Protein AF-A0A1T4QEB0-F1 (afdb_monomer)

Nearest PDB structures (foldseek):
  8fkz-assembly1_LD  TM=2.762E-01  e=9.012E+00  Homo sapiens

Mean predicted aligned error: 9.77 Å

Organism: NCBI:txid1365950

Solvent-accessible surface area (backbone atoms only — not comparable to full-atom values): 6553 Å² total; per-residue (Å²): 104,62,69,59,29,48,75,68,42,97,66,86,54,94,82,61,63,58,88,70,36,87,57,98,52,52,76,85,83,85,76,81,77,57,86,96,54,65,48,68,61,50,51,55,50,50,53,54,53,50,38,55,51,27,49,76,71,75,58,51,50,70,66,48,47,48,56,50,49,52,68,72,53,48,100,79,58,64,75,67,64,56,61,74,70,58,84,80,81,71,77,75,68,95,79,73,80,79,134

Sequence (99 aa):
MFDSARSEAAVDTDLIPYWIYEGSVRVERRVPMLPFSREVTRLAWLKRSLTVYRLAFGQPRQDDLLDYLQTLAGEGMDPSLLGDLQIRLEPGLPGGSEP

pLDDT: mean 77.09, std 10.57, range [41.16, 91.19]

Radius of gyration: 17.65 Å; Cα contacts (8 Å, |Δi|>4): 47; chains: 1; bounding box: 33×38×54 Å

Secondary structure (DSSP, 8-state):
-HHHHHHHSSS--TTS-TTS--SSS---------TT-SHHHHHHHHHHHHHHHHHHTT---HHHHHHHHHHHHGGGS-HHHHHHT----SPPPTT----

Structure (mmCIF, N/CA/C/O backbone):
data_AF-A0A1T4QEB0-F1
#
_entry.id   AF-A0A1T4QEB0-F1
#
loop_
_atom_site.group_PDB
_atom_site.id
_atom_site.type_symbol
_atom_site.label_atom_id
_atom_site.label_alt_id
_atom_site.label_comp_id
_atom_site.label_asym_id
_atom_site.label_entity_i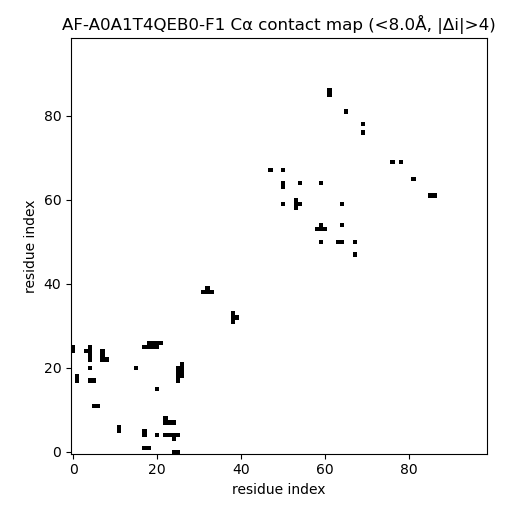d
_atom_site.label_seq_id
_atom_site.pdbx_PDB_ins_code
_atom_site.Cartn_x
_atom_site.Cartn_y
_atom_site.Cartn_z
_atom_site.occupancy
_atom_site.B_iso_or_equiv
_atom_site.auth_seq_id
_atom_site.auth_comp_id
_atom_site.auth_asym_id
_atom_site.auth_atom_id
_atom_site.pdbx_PDB_model_num
ATOM 1 N N . MET A 1 1 ? 9.429 -20.165 -3.601 1.00 79.69 1 MET A N 1
ATOM 2 C CA . MET A 1 1 ? 8.458 -19.048 -3.663 1.00 79.69 1 MET A CA 1
ATOM 3 C C . MET A 1 1 ? 8.925 -17.989 -4.647 1.00 79.69 1 MET A C 1
ATOM 5 O O . MET A 1 1 ? 8.272 -17.845 -5.664 1.00 79.69 1 MET A O 1
ATOM 9 N N . PHE A 1 2 ? 10.037 -17.288 -4.391 1.00 82.25 2 PHE A N 1
ATOM 10 C CA . PHE A 1 2 ? 10.542 -16.259 -5.314 1.00 82.25 2 PHE A CA 1
ATOM 11 C C . PHE A 1 2 ? 10.969 -16.831 -6.670 1.00 82.25 2 PHE A C 1
ATOM 13 O O . PHE A 1 2 ? 10.611 -16.257 -7.688 1.00 82.25 2 PHE A O 1
ATOM 20 N N . ASP A 1 3 ? 11.602 -18.008 -6.695 1.00 85.88 3 ASP A N 1
ATOM 21 C CA . ASP A 1 3 ? 11.937 -18.691 -7.957 1.00 85.88 3 ASP A CA 1
ATOM 22 C C . ASP A 1 3 ? 10.687 -19.072 -8.762 1.00 85.88 3 ASP A C 1
ATOM 24 O O . ASP A 1 3 ? 10.668 -18.958 -9.982 1.00 85.88 3 ASP A O 1
ATOM 28 N N . SER A 1 4 ? 9.611 -19.464 -8.071 1.00 85.06 4 SER A N 1
ATOM 29 C CA . SER A 1 4 ? 8.319 -19.777 -8.693 1.00 85.06 4 SER A CA 1
ATOM 30 C C . SER A 1 4 ? 7.637 -18.518 -9.245 1.00 85.06 4 SER A C 1
ATOM 32 O O . SER A 1 4 ? 7.084 -18.545 -10.337 1.00 85.06 4 SER A O 1
ATOM 34 N N . ALA A 1 5 ? 7.715 -17.395 -8.522 1.00 84.88 5 ALA A N 1
ATOM 35 C CA . ALA A 1 5 ? 7.226 -16.103 -9.003 1.00 84.88 5 ALA A CA 1
ATOM 36 C C . ALA A 1 5 ? 8.016 -15.615 -10.229 1.00 84.88 5 ALA A C 1
ATOM 38 O O . ALA A 1 5 ? 7.418 -15.130 -11.184 1.00 84.88 5 ALA A O 1
ATOM 39 N N . ARG A 1 6 ? 9.340 -15.805 -10.227 1.00 83.88 6 ARG A N 1
ATOM 40 C CA . ARG A 1 6 ? 10.222 -15.506 -11.359 1.00 83.88 6 ARG A CA 1
ATOM 41 C C . ARG A 1 6 ? 9.880 -16.340 -12.593 1.00 83.88 6 ARG A C 1
ATOM 43 O O . ARG A 1 6 ? 9.775 -15.778 -13.673 1.00 83.88 6 ARG A O 1
ATOM 50 N N . SER A 1 7 ? 9.639 -17.646 -12.444 1.00 84.56 7 SER A N 1
ATOM 51 C CA . SER A 1 7 ? 9.282 -18.510 -13.582 1.00 84.56 7 SER A CA 1
ATOM 52 C C . SER A 1 7 ? 7.940 -18.170 -14.239 1.00 84.56 7 SER A C 1
ATOM 54 O O . SER A 1 7 ? 7.710 -18.556 -15.380 1.00 84.56 7 SER A O 1
ATOM 56 N N . GLU A 1 8 ? 7.050 -17.477 -13.525 1.00 82.88 8 GLU A N 1
ATOM 57 C CA . GLU A 1 8 ? 5.729 -17.076 -14.026 1.00 82.88 8 GLU A CA 1
ATOM 58 C C . GLU A 1 8 ? 5.652 -15.602 -14.446 1.00 82.88 8 GLU A C 1
ATOM 60 O O . GLU A 1 8 ? 4.624 -15.165 -14.967 1.00 82.88 8 GLU A O 1
ATOM 65 N N . ALA A 1 9 ? 6.695 -14.810 -14.193 1.00 77.88 9 ALA A N 1
ATOM 66 C CA . ALA A 1 9 ? 6.722 -13.418 -14.606 1.00 77.88 9 ALA A CA 1
ATOM 67 C C . ALA A 1 9 ? 6.806 -13.321 -16.132 1.00 77.88 9 ALA A C 1
ATOM 69 O O . ALA A 1 9 ? 7.584 -14.023 -16.773 1.00 77.88 9 ALA A O 1
ATOM 70 N N . ALA A 1 10 ? 6.021 -12.414 -16.719 1.00 76.81 10 ALA A N 1
ATOM 71 C CA . ALA A 1 10 ? 6.037 -12.175 -18.165 1.00 76.81 10 ALA A CA 1
ATOM 72 C C . ALA A 1 10 ? 7.414 -11.709 -18.671 1.00 76.81 10 ALA A C 1
ATOM 74 O O . ALA A 1 10 ? 7.744 -11.894 -19.841 1.00 76.81 10 ALA A O 1
ATOM 75 N N . VAL A 1 11 ? 8.210 -11.105 -17.785 1.00 74.56 11 VAL A N 1
ATOM 76 C CA . VAL A 1 11 ? 9.565 -10.642 -18.061 1.00 74.56 11 VAL A CA 1
ATOM 77 C C . VAL A 1 11 ? 10.457 -11.065 -16.897 1.00 74.56 11 VAL A C 1
ATOM 79 O O . VAL A 1 11 ? 10.240 -10.630 -15.769 1.00 74.56 11 VAL A O 1
ATOM 82 N N . ASP A 1 12 ? 11.472 -11.888 -17.158 1.00 74.75 12 ASP A N 1
ATOM 83 C CA . ASP A 1 12 ? 12.497 -12.208 -16.159 1.00 74.75 12 ASP A CA 1
ATOM 84 C C . ASP A 1 12 ? 13.581 -11.126 -16.186 1.00 74.75 12 ASP A C 1
ATOM 86 O O . ASP A 1 12 ? 14.531 -11.176 -16.967 1.00 74.75 12 ASP A O 1
ATOM 90 N N . THR A 1 13 ? 13.396 -10.096 -15.361 1.00 74.62 13 THR A N 1
ATOM 91 C CA . THR A 1 13 ? 14.429 -9.087 -15.101 1.00 74.62 13 THR A CA 1
ATOM 92 C C . THR A 1 13 ? 14.785 -9.079 -13.621 1.00 74.62 13 THR A C 1
ATOM 94 O O . THR A 1 13 ? 13.943 -9.331 -12.757 1.00 74.62 13 THR A O 1
ATOM 97 N N . ASP A 1 14 ? 16.023 -8.700 -13.307 1.00 75.50 14 ASP A N 1
ATOM 98 C CA . ASP A 1 14 ? 16.439 -8.418 -11.926 1.00 75.50 14 ASP A CA 1
ATOM 99 C C . ASP A 1 14 ? 15.820 -7.119 -11.366 1.00 75.50 14 ASP A C 1
ATOM 101 O O . ASP A 1 14 ? 16.029 -6.778 -10.203 1.00 75.50 14 ASP A O 1
ATOM 105 N N . LEU A 1 15 ? 15.036 -6.393 -12.174 1.00 74.50 15 LEU A N 1
ATOM 106 C CA . LEU A 1 15 ? 14.336 -5.173 -11.772 1.00 74.50 15 LEU A CA 1
ATOM 107 C C . LEU A 1 15 ? 13.009 -5.451 -11.054 1.00 74.50 15 LEU A C 1
ATOM 109 O O . LEU A 1 15 ? 12.474 -4.538 -10.428 1.00 74.50 15 LEU A O 1
ATOM 113 N N . ILE A 1 16 ? 12.476 -6.679 -11.112 1.00 75.69 16 ILE A N 1
ATOM 114 C CA . ILE A 1 16 ? 11.213 -7.026 -10.449 1.00 75.69 16 ILE A CA 1
ATOM 115 C C . ILE A 1 16 ? 11.477 -7.397 -8.982 1.00 75.69 16 ILE A C 1
ATOM 117 O O . ILE A 1 16 ? 12.077 -8.436 -8.696 1.00 75.69 16 ILE A O 1
ATOM 121 N N . PRO A 1 17 ? 10.976 -6.616 -8.007 1.00 79.50 17 PRO A N 1
ATOM 122 C CA . PRO A 1 17 ? 11.072 -6.988 -6.605 1.00 79.50 17 PRO A CA 1
ATOM 123 C C . PRO A 1 17 ? 10.023 -8.062 -6.277 1.00 79.50 17 PRO A C 1
ATOM 125 O O . PRO A 1 17 ? 8.904 -7.754 -5.860 1.00 79.50 17 PRO A O 1
ATOM 128 N N . TYR A 1 18 ? 10.382 -9.342 -6.422 1.00 81.94 18 TYR A N 1
ATOM 129 C CA . TYR A 1 18 ? 9.457 -10.480 -6.261 1.00 81.94 18 TYR A CA 1
ATOM 130 C C . TYR A 1 18 ? 8.770 -10.587 -4.883 1.00 81.94 18 TYR A C 1
ATOM 132 O O . TYR A 1 18 ? 7.761 -11.272 -4.741 1.00 81.94 18 TYR A O 1
ATOM 140 N N . TRP A 1 19 ? 9.244 -9.870 -3.858 1.00 80.94 19 TRP A N 1
ATOM 141 C CA . TRP A 1 19 ? 8.560 -9.740 -2.559 1.00 80.94 19 TRP A CA 1
ATOM 142 C C . TRP A 1 19 ? 7.323 -8.817 -2.572 1.00 80.94 19 TRP A C 1
ATOM 144 O O . TRP A 1 19 ? 6.606 -8.716 -1.567 1.00 80.94 19 TRP A O 1
ATOM 154 N N . ILE A 1 20 ? 7.068 -8.135 -3.692 1.00 76.94 20 ILE A N 1
ATOM 155 C CA . ILE A 1 20 ? 5.905 -7.263 -3.951 1.00 76.94 20 ILE A CA 1
ATOM 156 C C . ILE A 1 20 ? 5.166 -7.707 -5.225 1.00 76.94 20 ILE A C 1
ATOM 158 O O . ILE A 1 20 ? 4.169 -7.104 -5.589 1.00 76.94 20 ILE A O 1
ATOM 162 N N . TYR A 1 21 ? 5.630 -8.757 -5.903 1.00 81.44 21 TYR A N 1
ATOM 163 C CA . TYR A 1 21 ? 5.019 -9.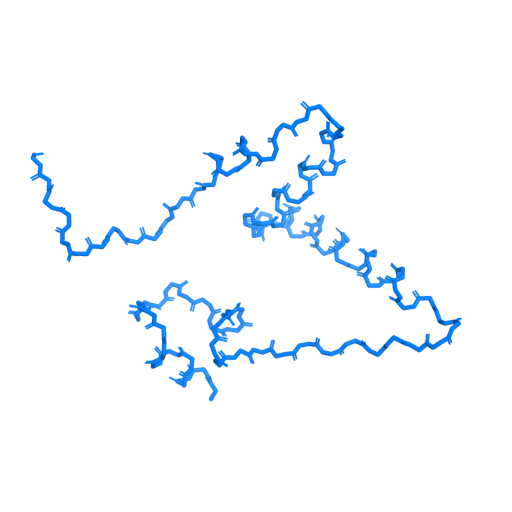232 -7.139 1.00 81.44 21 TYR A CA 1
ATOM 164 C C . TYR A 1 21 ? 3.562 -9.671 -6.918 1.00 81.44 21 TYR A C 1
ATOM 166 O O . TYR A 1 21 ? 3.279 -10.457 -6.015 1.00 81.44 21 TYR A O 1
ATOM 174 N N . GLU A 1 22 ? 2.653 -9.156 -7.749 1.00 79.25 22 GLU A N 1
ATOM 175 C CA . GLU A 1 22 ? 1.200 -9.392 -7.700 1.00 79.25 22 GLU A CA 1
ATOM 176 C C . GLU A 1 22 ? 0.747 -10.381 -8.796 1.00 79.25 22 GLU A C 1
ATOM 178 O O . GLU A 1 22 ? -0.288 -10.197 -9.432 1.00 79.25 22 GLU A O 1
ATOM 183 N N . GLY A 1 23 ? 1.539 -11.427 -9.050 1.00 81.88 23 GLY A N 1
ATOM 184 C CA . GLY A 1 23 ? 1.172 -12.517 -9.962 1.00 81.88 23 GLY A CA 1
ATOM 185 C C . GLY A 1 23 ? 0.480 -13.690 -9.263 1.00 81.88 23 GLY A C 1
ATOM 186 O O . GLY A 1 23 ? 0.022 -13.585 -8.123 1.00 81.88 23 GLY A O 1
ATOM 187 N N . SER A 1 24 ? 0.422 -14.833 -9.953 1.00 84.69 24 SER A N 1
ATOM 188 C CA . SER A 1 24 ? -0.218 -16.050 -9.431 1.00 84.69 24 SER A CA 1
ATOM 189 C C . SER A 1 24 ? 0.498 -16.589 -8.179 1.00 84.69 24 SER A C 1
ATOM 191 O O . SER A 1 24 ? -0.147 -17.004 -7.213 1.00 84.69 24 SER A O 1
ATOM 193 N N . VAL A 1 25 ? 1.828 -16.454 -8.129 1.00 86.69 25 VAL A N 1
ATOM 194 C CA . VAL A 1 25 ? 2.641 -16.663 -6.924 1.00 86.69 25 VAL A CA 1
ATOM 195 C C . VAL A 1 25 ? 2.977 -15.317 -6.280 1.00 86.69 25 VAL A C 1
ATOM 197 O O . VAL A 1 25 ? 3.813 -14.572 -6.786 1.00 86.69 25 VAL A O 1
ATOM 200 N N . ARG A 1 26 ? 2.377 -15.020 -5.121 1.00 86.25 26 ARG A N 1
ATOM 201 C CA . ARG A 1 26 ? 2.585 -13.753 -4.394 1.00 86.25 26 ARG A CA 1
ATOM 202 C C . ARG A 1 26 ? 2.600 -13.909 -2.878 1.00 86.25 26 ARG A C 1
ATOM 204 O O . ARG A 1 26 ? 2.143 -14.908 -2.324 1.00 86.25 26 ARG A O 1
ATOM 211 N N . VAL A 1 27 ? 3.121 -12.893 -2.190 1.00 87.31 27 VAL A N 1
ATOM 212 C CA . VAL A 1 27 ? 3.092 -12.809 -0.722 1.00 87.31 27 VAL A CA 1
ATOM 213 C C . VAL A 1 27 ? 1.733 -12.292 -0.258 1.00 87.31 27 VAL A C 1
ATOM 215 O O . VAL A 1 27 ? 1.431 -11.107 -0.397 1.00 87.31 27 VAL A O 1
ATOM 218 N N . GLU A 1 28 ? 0.935 -13.157 0.368 1.00 88.56 28 GLU A N 1
ATOM 219 C CA . GLU A 1 28 ? -0.329 -12.754 0.984 1.00 88.56 28 GLU A CA 1
ATOM 220 C C . GLU A 1 28 ? -0.124 -12.153 2.377 1.00 88.56 28 GLU A C 1
ATOM 222 O O . GLU A 1 28 ? 0.551 -12.716 3.240 1.00 88.56 28 GLU A O 1
ATOM 227 N N . ARG A 1 29 ? -0.773 -11.012 2.623 1.00 87.88 29 ARG A N 1
ATOM 228 C CA . ARG A 1 29 ? -0.812 -10.356 3.933 1.00 87.88 29 ARG A CA 1
ATOM 229 C C . ARG A 1 29 ? -2.241 -10.416 4.452 1.00 87.88 29 ARG A C 1
ATOM 231 O O . ARG A 1 29 ? -3.129 -9.779 3.893 1.00 87.88 29 ARG A O 1
ATOM 238 N N . ARG A 1 30 ? -2.468 -11.193 5.511 1.00 90.06 30 ARG A N 1
ATOM 239 C CA . ARG A 1 30 ? -3.790 -11.350 6.132 1.00 90.06 30 ARG A CA 1
ATOM 240 C C . ARG A 1 30 ? -3.890 -10.456 7.359 1.00 90.06 30 ARG A C 1
ATOM 242 O O . ARG A 1 30 ? -3.053 -10.543 8.252 1.00 90.06 30 ARG A O 1
ATOM 249 N N . VAL A 1 31 ? -4.921 -9.616 7.397 1.00 88.94 31 VAL A N 1
ATOM 250 C CA . VAL A 1 31 ? -5.235 -8.750 8.541 1.00 88.94 31 VAL A CA 1
ATOM 251 C C . VAL A 1 31 ? -6.578 -9.203 9.119 1.00 88.94 31 VAL A C 1
ATOM 253 O O . VAL A 1 31 ? -7.587 -9.102 8.421 1.00 88.94 31 VAL A O 1
ATOM 256 N N . PRO A 1 32 ? -6.621 -9.749 10.346 1.00 89.19 32 PRO A N 1
ATOM 257 C CA . PRO A 1 32 ? -7.870 -10.185 10.963 1.00 89.19 32 PRO A CA 1
ATOM 258 C C . PRO A 1 32 ? -8.810 -9.006 11.247 1.00 89.19 32 PRO A C 1
ATOM 260 O O . PRO A 1 32 ? -8.481 -8.107 12.017 1.00 89.19 32 PRO A O 1
ATOM 263 N N . MET A 1 33 ? -10.009 -9.035 10.663 1.00 89.44 33 MET A N 1
ATOM 264 C CA . MET A 1 33 ? -11.030 -7.996 10.836 1.00 89.44 33 MET A CA 1
ATOM 265 C C . MET A 1 33 ? -12.067 -8.464 11.862 1.00 89.44 33 MET A C 1
ATOM 267 O O . MET A 1 33 ? -13.121 -8.988 11.508 1.00 89.44 33 MET A O 1
ATOM 271 N N . LEU A 1 34 ? -11.742 -8.341 13.149 1.00 88.19 34 LEU A N 1
ATOM 272 C CA . LEU A 1 34 ? -12.609 -8.826 14.227 1.00 88.19 34 LEU A CA 1
ATOM 273 C C . LEU A 1 34 ? -13.863 -7.936 14.386 1.00 88.19 34 LEU A C 1
ATOM 275 O O . LEU A 1 34 ? -13.740 -6.706 14.305 1.00 88.19 34 LEU A O 1
ATOM 279 N N . PRO A 1 35 ? -15.055 -8.509 14.658 1.00 86.44 35 PRO A N 1
ATOM 280 C CA . PRO A 1 35 ? -16.262 -7.734 14.945 1.00 86.44 35 PRO A CA 1
ATOM 281 C C . PRO A 1 35 ? -16.040 -6.754 16.100 1.00 86.44 35 PRO A C 1
ATOM 283 O O . PRO A 1 35 ? -15.362 -7.082 17.072 1.00 86.44 35 PRO A O 1
ATOM 286 N N . PHE A 1 36 ? -16.605 -5.548 15.988 1.00 82.19 36 PHE A N 1
ATOM 287 C CA . PHE A 1 36 ? -16.464 -4.463 16.974 1.00 82.19 36 PHE A CA 1
ATOM 288 C C . PHE A 1 36 ? -15.019 -3.989 17.237 1.00 82.19 36 PHE A C 1
ATOM 290 O O . PHE A 1 36 ? -14.779 -3.216 18.164 1.00 82.19 36 PHE A O 1
ATOM 297 N N . SER A 1 37 ? -14.044 -4.413 16.426 1.00 84.12 37 SER A N 1
ATOM 298 C CA . SER A 1 37 ? -12.658 -3.953 16.532 1.00 84.12 37 SER A CA 1
ATOM 299 C C . SER A 1 37 ? -12.407 -2.665 15.743 1.00 84.12 37 SER A C 1
ATOM 301 O O . SER A 1 37 ? -13.140 -2.304 14.822 1.00 84.12 37 SER A O 1
ATOM 303 N N . ARG A 1 38 ? -11.310 -1.976 16.077 1.00 88.06 38 ARG A N 1
ATOM 304 C CA . ARG A 1 38 ? -10.831 -0.779 15.361 1.00 88.06 38 ARG A CA 1
ATOM 305 C C . ARG A 1 38 ? -9.884 -1.118 14.203 1.00 88.06 38 ARG A C 1
ATOM 307 O O . ARG A 1 38 ? -9.266 -0.207 13.652 1.00 88.06 38 ARG A O 1
ATOM 314 N N . GLU A 1 39 ? -9.741 -2.396 13.848 1.00 90.56 39 GLU A N 1
ATOM 315 C CA . GLU A 1 39 ? -8.720 -2.867 12.902 1.00 90.56 39 GLU A CA 1
ATOM 316 C C . GLU A 1 39 ? -8.923 -2.313 11.488 1.00 90.56 39 GLU A C 1
ATOM 318 O O . GLU A 1 39 ? -7.946 -1.943 10.843 1.00 90.56 39 GLU A O 1
ATOM 323 N N . VAL A 1 40 ? -10.176 -2.114 11.052 1.00 86.88 40 VAL A N 1
ATOM 324 C CA . VAL A 1 40 ? -10.490 -1.442 9.773 1.00 86.88 40 VAL A CA 1
ATOM 325 C C . VAL A 1 40 ? -9.830 -0.067 9.716 1.00 86.88 40 VAL A C 1
ATOM 327 O O . VAL A 1 40 ? -9.077 0.253 8.797 1.00 86.88 40 VAL A O 1
ATOM 330 N N . THR A 1 41 ? -10.098 0.748 10.734 1.00 88.88 41 THR A N 1
ATOM 331 C CA . THR A 1 41 ? -9.592 2.112 10.812 1.00 88.88 41 THR A CA 1
ATOM 332 C C . THR A 1 41 ? -8.077 2.104 10.977 1.00 88.88 41 THR A C 1
ATOM 334 O O . THR A 1 41 ? -7.389 2.817 10.255 1.00 88.88 41 THR A O 1
ATOM 337 N N . ARG A 1 42 ? -7.528 1.267 11.867 1.00 90.31 42 ARG A N 1
ATOM 338 C CA . ARG A 1 42 ? -6.075 1.160 12.083 1.00 90.31 42 ARG A CA 1
ATOM 339 C C . ARG A 1 42 ? -5.323 0.766 10.820 1.00 90.31 42 ARG A C 1
ATOM 341 O O . ARG A 1 42 ? -4.286 1.361 10.550 1.00 90.31 42 ARG A O 1
ATOM 348 N N . LEU A 1 43 ? -5.844 -0.175 10.036 1.00 90.81 43 LEU A N 1
ATOM 349 C CA . LEU A 1 43 ? -5.227 -0.578 8.778 1.00 90.81 43 LEU A CA 1
ATOM 350 C C . LEU A 1 43 ? -5.190 0.582 7.777 1.00 90.81 43 LEU A C 1
ATOM 352 O O . LEU A 1 43 ? -4.158 0.810 7.148 1.00 90.81 43 LEU A O 1
ATOM 356 N N . ALA A 1 44 ? -6.284 1.338 7.656 1.00 87.75 44 ALA A N 1
ATOM 357 C CA . ALA A 1 44 ? -6.329 2.517 6.793 1.00 87.75 44 ALA A CA 1
ATOM 358 C C . ALA A 1 44 ? -5.311 3.589 7.229 1.00 87.75 44 ALA A C 1
ATOM 360 O O . ALA A 1 44 ? -4.560 4.104 6.399 1.00 87.75 44 ALA A O 1
ATOM 361 N N . TRP A 1 45 ? -5.223 3.874 8.534 1.00 89.88 45 TRP A N 1
ATOM 362 C CA . TRP A 1 45 ? -4.227 4.801 9.085 1.00 89.88 45 TRP A CA 1
ATOM 363 C C . TRP A 1 45 ? -2.794 4.317 8.859 1.00 89.88 45 TRP A C 1
ATOM 365 O O . TRP A 1 45 ? -1.958 5.098 8.416 1.00 89.88 45 TRP A O 1
ATOM 375 N N . LEU A 1 46 ? -2.520 3.032 9.100 1.00 91.19 46 LEU A N 1
ATOM 376 C CA . LEU A 1 46 ? -1.203 2.433 8.893 1.00 91.19 46 LEU A CA 1
ATOM 377 C C . LEU A 1 46 ? -0.740 2.582 7.441 1.00 91.19 46 LEU A C 1
ATOM 379 O O . LEU A 1 46 ? 0.397 2.986 7.207 1.00 91.19 46 LEU A O 1
ATOM 383 N N . LYS A 1 47 ? -1.619 2.292 6.472 1.00 87.31 47 LYS A N 1
ATOM 384 C CA . LYS A 1 47 ? -1.318 2.464 5.044 1.00 87.31 47 LYS A CA 1
ATOM 385 C C . LYS A 1 47 ? -0.958 3.916 4.725 1.00 87.31 47 LYS A C 1
ATOM 387 O O . LYS A 1 47 ? 0.095 4.159 4.149 1.00 87.31 47 LYS A O 1
ATOM 392 N N . ARG A 1 48 ? -1.763 4.880 5.189 1.00 84.81 48 ARG A N 1
ATOM 393 C CA . ARG A 1 48 ? -1.495 6.312 4.977 1.00 84.81 48 ARG A CA 1
ATOM 394 C C . ARG A 1 48 ? -0.174 6.760 5.613 1.00 84.81 48 ARG A C 1
ATOM 396 O O . ARG A 1 48 ? 0.604 7.456 4.969 1.00 84.81 48 ARG A O 1
ATOM 403 N N . SER A 1 49 ? 0.108 6.350 6.850 1.00 86.94 49 SER A N 1
ATOM 404 C CA . SER A 1 49 ? 1.376 6.668 7.520 1.00 86.94 49 SER A CA 1
ATOM 405 C C . SER A 1 49 ? 2.583 6.078 6.790 1.00 86.94 49 SER A C 1
ATOM 407 O O . SER A 1 49 ? 3.611 6.742 6.680 1.00 86.94 49 SER A O 1
ATOM 409 N N . LEU A 1 50 ? 2.460 4.858 6.262 1.00 87.12 50 LEU A N 1
ATOM 410 C CA . LEU A 1 50 ? 3.516 4.207 5.491 1.00 87.12 50 LEU A CA 1
ATOM 411 C C . LEU A 1 50 ? 3.812 4.947 4.180 1.00 87.12 50 LEU A C 1
ATOM 413 O O . LEU A 1 50 ? 4.980 5.122 3.840 1.00 87.12 50 LEU A O 1
ATOM 417 N N . THR A 1 51 ? 2.778 5.421 3.483 1.00 84.56 51 THR A N 1
ATOM 418 C CA . THR A 1 51 ? 2.915 6.266 2.288 1.00 84.56 51 THR A CA 1
ATOM 419 C C . THR A 1 51 ? 3.679 7.552 2.599 1.00 84.56 51 THR A C 1
ATOM 421 O O . THR A 1 51 ? 4.678 7.843 1.945 1.00 84.56 51 THR A O 1
ATOM 424 N N . VAL A 1 52 ? 3.279 8.285 3.647 1.00 81.38 52 VAL A N 1
ATOM 425 C CA . VAL A 1 52 ? 3.964 9.522 4.074 1.00 81.38 52 VAL A CA 1
ATOM 426 C C . VAL A 1 52 ? 5.424 9.252 4.447 1.00 81.38 52 VAL A C 1
ATOM 428 O O . VAL A 1 52 ? 6.314 10.001 4.050 1.00 81.38 52 VAL A O 1
ATOM 431 N N . TYR A 1 53 ? 5.686 8.160 5.168 1.00 81.19 53 TYR A N 1
ATOM 432 C CA . TYR A 1 53 ? 7.045 7.748 5.510 1.00 81.19 53 TYR A CA 1
ATOM 433 C C . TYR A 1 53 ? 7.889 7.476 4.255 1.00 81.19 53 TYR A C 1
ATOM 435 O O . TYR A 1 53 ? 8.971 8.036 4.112 1.00 81.19 53 TYR A O 1
ATOM 443 N N . ARG A 1 54 ? 7.389 6.676 3.304 1.00 82.25 54 ARG A N 1
ATOM 444 C CA . ARG A 1 54 ? 8.095 6.374 2.045 1.00 82.25 54 ARG A CA 1
ATOM 445 C C . ARG A 1 54 ? 8.388 7.620 1.215 1.00 82.25 54 ARG A C 1
ATOM 447 O O . ARG A 1 54 ? 9.479 7.728 0.658 1.00 82.25 54 ARG A O 1
ATOM 454 N N . LEU A 1 55 ? 7.439 8.556 1.168 1.00 78.44 55 LEU A N 1
ATOM 455 C CA . LEU A 1 55 ? 7.606 9.846 0.498 1.00 78.44 55 LEU A CA 1
ATOM 456 C C . LEU A 1 55 ? 8.769 10.643 1.101 1.00 78.44 55 LEU A C 1
ATOM 458 O O . LEU A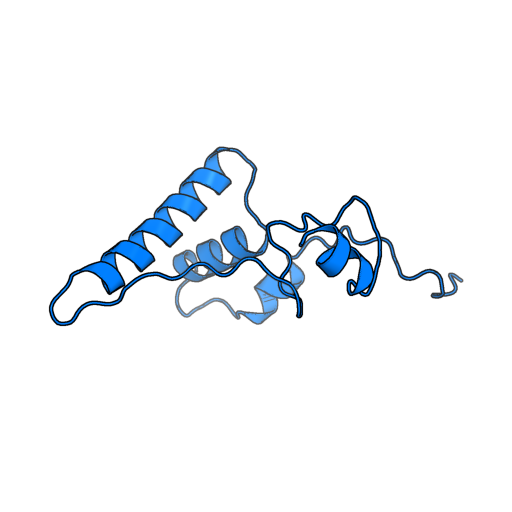 1 55 ? 9.629 11.111 0.360 1.00 78.44 55 LEU A O 1
ATOM 462 N N . ALA A 1 56 ? 8.842 10.742 2.431 1.00 73.25 56 ALA A N 1
ATOM 463 C CA . ALA A 1 56 ? 9.894 11.495 3.120 1.00 73.25 56 ALA A CA 1
ATOM 464 C C . ALA A 1 56 ? 11.313 10.954 2.859 1.00 73.25 56 ALA A C 1
ATOM 466 O O . ALA A 1 56 ? 12.271 11.722 2.851 1.00 73.25 56 ALA A O 1
ATOM 467 N N . PHE A 1 57 ? 11.452 9.647 2.622 1.00 70.44 57 PHE A N 1
ATOM 468 C CA . PHE A 1 57 ? 12.737 8.997 2.338 1.00 70.44 57 PHE A CA 1
ATOM 469 C C . PHE A 1 57 ? 13.069 8.896 0.841 1.00 70.44 57 PHE A C 1
ATOM 471 O O . PHE A 1 57 ? 14.055 8.256 0.482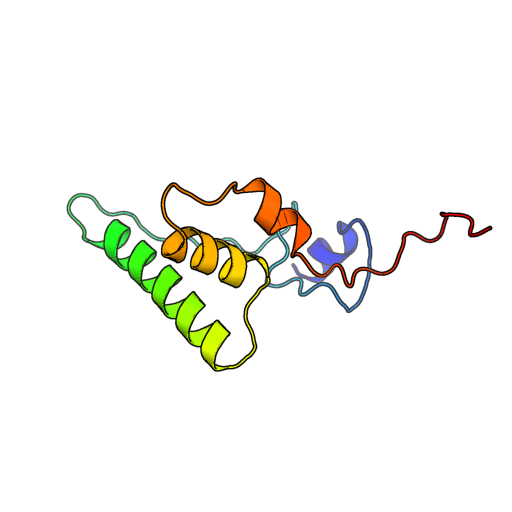 1.00 70.44 57 PHE A O 1
ATOM 478 N N . GLY A 1 58 ? 12.263 9.494 -0.046 1.00 66.25 58 GLY A N 1
ATOM 479 C CA . GLY A 1 58 ? 12.484 9.405 -1.493 1.00 66.25 58 GLY A CA 1
ATOM 480 C C . GLY A 1 58 ? 12.308 7.987 -2.049 1.00 66.25 58 GLY A C 1
ATOM 481 O O . GLY A 1 58 ? 12.793 7.684 -3.134 1.00 66.25 58 GLY A O 1
ATOM 482 N N . GLN A 1 59 ? 11.599 7.122 -1.317 1.00 68.75 59 GLN A N 1
ATOM 483 C CA . GLN A 1 59 ? 11.230 5.771 -1.737 1.00 68.75 59 GLN A CA 1
ATOM 484 C C . GLN A 1 59 ? 9.717 5.608 -1.987 1.00 68.75 59 GLN A C 1
ATOM 486 O O . GLN A 1 59 ? 9.177 4.540 -1.663 1.00 68.75 59 GLN A O 1
ATOM 491 N N . PRO A 1 60 ? 8.969 6.614 -2.495 1.00 68.44 60 PRO A N 1
ATOM 492 C CA . PRO A 1 60 ? 7.577 6.365 -2.815 1.00 68.44 60 PRO A CA 1
ATOM 493 C C . PRO A 1 60 ? 7.509 5.338 -3.940 1.00 68.44 60 PRO A C 1
ATOM 495 O O . PRO A 1 60 ? 8.155 5.484 -4.979 1.00 68.44 60 PRO A O 1
ATOM 498 N N . ARG A 1 61 ? 6.693 4.300 -3.749 1.00 75.50 61 ARG A N 1
ATOM 499 C CA . ARG A 1 61 ? 6.186 3.582 -4.917 1.00 75.50 61 ARG A CA 1
ATOM 500 C C . ARG A 1 61 ? 5.340 4.572 -5.704 1.00 75.50 61 ARG A C 1
ATOM 502 O O . ARG A 1 61 ? 4.668 5.400 -5.090 1.00 75.50 61 ARG A O 1
ATOM 509 N N . GLN A 1 62 ? 5.381 4.503 -7.030 1.00 73.25 62 GLN A N 1
ATOM 510 C CA . GLN A 1 62 ? 4.583 5.412 -7.855 1.00 73.25 62 GLN A CA 1
ATOM 511 C C . GLN A 1 62 ? 3.109 5.364 -7.444 1.00 73.25 62 GLN A C 1
ATOM 513 O O . GLN A 1 62 ? 2.539 6.415 -7.185 1.00 73.25 62 GLN A O 1
ATOM 518 N N . ASP A 1 63 ? 2.560 4.172 -7.205 1.00 74.81 63 ASP A N 1
ATOM 519 C CA . ASP A 1 63 ? 1.186 4.000 -6.715 1.00 74.81 63 ASP A CA 1
ATOM 520 C C . ASP A 1 63 ? 0.929 4.703 -5.368 1.00 74.81 63 ASP A C 1
ATOM 522 O O . ASP A 1 63 ? -0.079 5.386 -5.211 1.00 74.81 63 ASP A O 1
ATOM 526 N N . ASP A 1 64 ? 1.867 4.611 -4.412 1.00 78.00 64 ASP A N 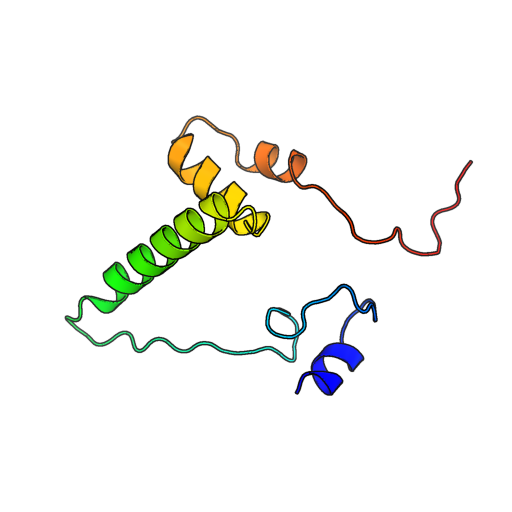1
ATOM 527 C CA . ASP A 1 64 ? 1.748 5.274 -3.102 1.00 78.00 64 ASP A CA 1
ATOM 528 C C . ASP A 1 64 ? 1.684 6.810 -3.264 1.00 78.00 64 ASP A C 1
ATOM 530 O O . ASP A 1 64 ? 0.948 7.488 -2.544 1.00 78.00 64 ASP A O 1
ATOM 534 N N . LEU A 1 65 ? 2.460 7.371 -4.200 1.00 77.12 65 LEU A N 1
ATOM 535 C CA . LEU A 1 65 ? 2.452 8.803 -4.507 1.00 77.12 65 LEU A CA 1
ATOM 536 C C . LEU A 1 65 ? 1.146 9.220 -5.194 1.00 77.12 65 LEU A C 1
ATOM 538 O O . LEU A 1 65 ? 0.580 10.244 -4.819 1.00 77.12 65 LEU A O 1
ATOM 542 N N . LEU A 1 66 ? 0.659 8.440 -6.162 1.00 76.38 66 LEU A N 1
ATOM 543 C CA . LEU A 1 66 ? -0.595 8.732 -6.862 1.00 76.38 66 LEU A CA 1
ATOM 544 C C . LEU A 1 66 ? -1.791 8.704 -5.898 1.00 76.38 66 LEU A C 1
ATOM 546 O O . LEU A 1 66 ? -2.572 9.652 -5.889 1.00 76.38 66 LEU A O 1
ATOM 550 N N . ASP A 1 67 ? -1.889 7.700 -5.022 1.00 78.06 67 ASP A N 1
ATOM 551 C CA . ASP A 1 67 ? -2.929 7.619 -3.981 1.00 78.06 67 ASP A CA 1
ATOM 552 C C . ASP A 1 67 ? -2.888 8.825 -3.024 1.00 78.06 67 ASP A C 1
ATOM 554 O O . ASP A 1 67 ? -3.921 9.368 -2.604 1.00 78.06 67 ASP A O 1
ATOM 558 N N . TYR A 1 68 ? -1.682 9.275 -2.667 1.00 78.19 68 TYR A N 1
ATOM 559 C CA . TYR A 1 68 ? -1.501 10.455 -1.826 1.00 78.19 68 TYR A CA 1
ATOM 560 C C . TYR A 1 68 ? -1.926 11.743 -2.542 1.00 78.19 68 TYR A C 1
ATOM 562 O O . TYR A 1 68 ? -2.629 12.565 -1.952 1.00 78.19 68 TYR A O 1
ATOM 570 N N . LEU A 1 69 ? -1.559 11.901 -3.817 1.00 77.38 69 LEU A N 1
ATOM 571 C CA . LEU A 1 69 ? -1.967 13.038 -4.641 1.00 77.38 69 LEU A CA 1
ATOM 572 C C . L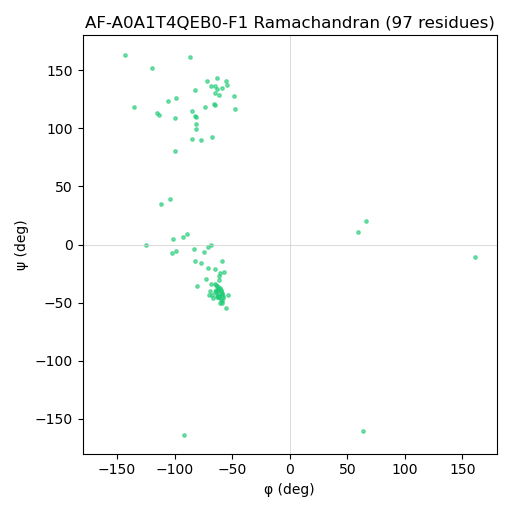EU A 1 69 ? -3.487 13.072 -4.848 1.00 77.38 69 LEU A C 1
ATOM 574 O O . LEU A 1 69 ? -4.068 14.141 -4.689 1.00 77.38 69 LEU A O 1
ATOM 578 N N . GLN A 1 70 ? -4.149 11.929 -5.079 1.00 75.19 70 GLN A N 1
ATOM 579 C CA . GLN A 1 70 ? -5.622 11.847 -5.118 1.00 75.19 70 GLN A CA 1
ATOM 580 C C . GLN A 1 70 ? -6.249 12.322 -3.809 1.00 75.19 70 GLN A C 1
ATOM 582 O O . GLN A 1 70 ? -7.202 13.098 -3.813 1.00 75.19 70 GLN A O 1
ATOM 587 N N . THR A 1 71 ? -5.688 11.893 -2.674 1.00 78.50 71 THR A N 1
ATOM 588 C CA . THR A 1 71 ? -6.171 12.313 -1.352 1.00 78.50 71 THR A CA 1
ATOM 589 C C . THR A 1 71 ? -6.066 13.834 -1.168 1.00 78.50 71 THR A C 1
ATOM 591 O O . THR A 1 71 ? -6.937 14.429 -0.535 1.00 78.50 71 THR A O 1
ATOM 594 N N . LEU A 1 72 ? -5.006 14.464 -1.685 1.00 76.81 72 LEU A N 1
ATOM 595 C CA . LEU A 1 72 ? -4.781 15.908 -1.566 1.00 76.81 72 LEU A CA 1
ATOM 596 C C . LEU A 1 72 ? -5.587 16.738 -2.569 1.00 76.81 72 LEU A C 1
ATOM 598 O O . LEU A 1 72 ? -6.004 17.846 -2.238 1.00 76.81 72 LEU A O 1
ATOM 602 N N . ALA A 1 73 ? -5.779 16.230 -3.785 1.00 74.50 73 ALA A N 1
ATOM 603 C CA . ALA A 1 73 ? -6.392 16.975 -4.877 1.00 74.50 73 ALA A CA 1
ATOM 604 C C . ALA A 1 73 ? -7.925 17.091 -4.767 1.00 74.50 73 ALA A C 1
ATOM 606 O O . ALA A 1 73 ? -8.520 17.963 -5.402 1.00 74.50 73 ALA A O 1
ATOM 607 N N . GLY A 1 74 ? -8.562 16.267 -3.929 1.00 70.44 74 GLY A N 1
ATOM 608 C CA . GLY A 1 74 ? -10.010 16.306 -3.705 1.00 70.44 74 GLY A CA 1
ATOM 609 C C . GLY A 1 74 ? -10.823 15.963 -4.961 1.00 70.44 74 GLY A C 1
ATOM 610 O O . GLY A 1 74 ? -10.312 15.366 -5.903 1.00 70.44 74 GLY A O 1
ATOM 611 N N . GLU A 1 75 ? -12.104 16.349 -4.991 1.00 66.25 75 GLU A N 1
ATOM 612 C CA . GLU A 1 75 ? -13.057 16.001 -6.069 1.00 66.25 75 GLU A CA 1
ATOM 613 C C . GLU A 1 75 ? -12.760 16.661 -7.437 1.00 66.25 75 GLU A C 1
ATOM 615 O O . GLU A 1 75 ? -13.488 16.435 -8.399 1.00 66.25 75 GLU A O 1
ATOM 620 N N . GLY A 1 76 ? -11.710 17.485 -7.548 1.00 67.44 76 GLY A N 1
ATOM 621 C CA . GLY A 1 76 ? -11.412 18.277 -8.748 1.00 67.44 76 GLY A CA 1
ATOM 622 C C . GLY A 1 76 ? -10.358 17.697 -9.696 1.00 67.44 76 GLY A C 1
ATOM 623 O O . GLY A 1 76 ? -10.122 18.287 -10.748 1.00 67.44 76 GLY A O 1
ATOM 624 N N . MET A 1 77 ? -9.699 16.589 -9.342 1.00 70.75 77 MET A N 1
ATOM 625 C CA . MET A 1 77 ? -8.644 15.989 -10.166 1.00 70.75 77 MET A CA 1
ATOM 626 C C . MET A 1 77 ? -9.139 14.718 -10.845 1.00 70.75 77 MET A C 1
ATOM 628 O O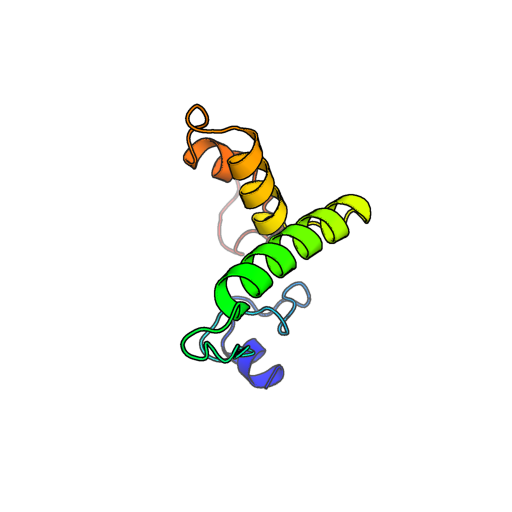 . MET A 1 77 ? -9.575 13.780 -10.182 1.00 70.75 77 MET A O 1
ATOM 632 N N . ASP A 1 78 ? -9.045 14.693 -12.174 1.00 73.81 78 ASP A N 1
ATOM 633 C CA . ASP A 1 78 ? -9.339 13.506 -12.968 1.00 73.81 78 ASP A CA 1
ATOM 634 C C . ASP A 1 78 ? -8.313 12.401 -12.637 1.00 73.81 78 ASP A C 1
ATOM 636 O O . ASP A 1 78 ? -7.112 12.613 -12.839 1.00 73.81 78 ASP A O 1
ATOM 640 N N . PRO A 1 79 ? -8.742 11.223 -12.143 1.00 68.56 79 PRO A N 1
ATOM 641 C CA . PRO A 1 79 ? -7.845 10.106 -11.856 1.00 68.56 79 PRO A CA 1
ATOM 642 C C . PRO A 1 79 ? -7.029 9.649 -13.071 1.00 68.56 79 PRO A C 1
ATOM 644 O O . PRO A 1 79 ? -5.965 9.060 -12.897 1.00 68.56 79 PRO A O 1
ATOM 647 N N . SER A 1 80 ? -7.498 9.913 -14.294 1.00 72.00 80 SER A N 1
ATOM 648 C CA . SER A 1 80 ? -6.776 9.553 -15.516 1.00 72.00 80 SER A CA 1
ATOM 649 C C . SER A 1 80 ? -5.492 10.373 -15.718 1.00 72.00 80 SER A C 1
ATOM 651 O O . SER A 1 80 ? -4.483 9.802 -16.128 1.00 72.00 80 SER A O 1
ATOM 653 N N . LEU A 1 81 ? 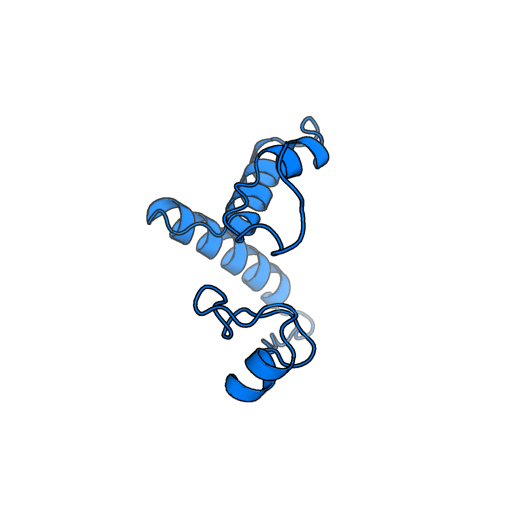-5.463 11.650 -15.305 1.00 69.44 81 LEU A N 1
ATOM 654 C CA . LEU A 1 81 ? -4.271 12.519 -15.378 1.00 69.44 81 LEU A CA 1
ATOM 655 C C . LEU A 1 81 ? -3.095 11.992 -14.544 1.00 69.44 81 LEU A C 1
ATOM 657 O O . LEU A 1 81 ? -1.936 12.270 -14.838 1.00 69.44 81 LEU A O 1
ATOM 661 N N . LEU A 1 82 ? -3.382 11.237 -13.484 1.00 68.50 82 LEU A N 1
ATOM 662 C CA . LEU A 1 82 ? -2.360 10.639 -12.627 1.00 68.50 82 LEU A CA 1
ATOM 663 C C . LEU A 1 82 ? -1.643 9.471 -13.307 1.00 68.50 82 LEU A C 1
ATOM 665 O O . LEU A 1 82 ? -0.462 9.250 -13.040 1.00 68.50 82 LEU A O 1
ATOM 669 N N . GLY A 1 83 ? -2.330 8.761 -14.207 1.00 69.75 83 GLY A N 1
ATOM 670 C CA . GLY A 1 83 ? -1.720 7.714 -15.025 1.00 69.75 83 GLY A CA 1
ATOM 671 C C . GLY A 1 83 ? -0.645 8.269 -15.960 1.00 69.75 83 GLY A C 1
ATOM 672 O O . GLY A 1 83 ? 0.401 7.645 -16.129 1.00 69.75 83 GLY A O 1
ATOM 673 N N . ASP A 1 84 ? -0.853 9.478 -16.484 1.00 73.19 84 ASP A N 1
ATOM 674 C CA . ASP A 1 84 ? 0.094 10.146 -17.386 1.00 73.19 84 ASP A CA 1
ATOM 675 C C . ASP A 1 84 ? 1.372 10.622 -16.673 1.00 73.19 84 ASP A C 1
ATOM 677 O O . ASP A 1 84 ? 2.411 10.816 -17.304 1.00 73.19 84 ASP A O 1
ATOM 681 N N . LEU A 1 85 ? 1.331 10.781 -15.346 1.00 70.50 85 LEU A N 1
ATOM 682 C CA . LEU A 1 85 ? 2.488 11.161 -14.526 1.00 70.50 85 LEU A CA 1
ATOM 683 C C . LEU A 1 85 ? 3.378 9.963 -14.148 1.00 70.50 85 LEU A C 1
ATOM 685 O O . LEU A 1 85 ? 4.417 10.138 -13.505 1.00 70.50 85 LEU A O 1
ATOM 689 N N . GLN A 1 86 ? 2.983 8.744 -14.521 1.00 71.56 86 GLN A N 1
ATOM 690 C CA . GLN A 1 86 ? 3.699 7.525 -14.176 1.00 71.56 86 GLN A CA 1
ATOM 691 C C . GLN A 1 86 ? 4.992 7.384 -15.000 1.00 71.56 86 GLN A C 1
ATOM 693 O O . GLN A 1 86 ? 4.968 7.257 -16.223 1.00 71.56 86 GLN A O 1
ATOM 698 N N . ILE A 1 87 ? 6.147 7.351 -14.330 1.00 75.94 87 ILE A N 1
ATOM 699 C CA . ILE A 1 87 ? 7.439 7.162 -15.004 1.00 75.94 87 ILE A CA 1
ATOM 700 C C . ILE A 1 87 ? 7.648 5.668 -15.267 1.00 75.94 87 ILE A C 1
ATOM 702 O O . ILE A 1 87 ? 8.008 4.913 -14.362 1.00 75.94 87 ILE A O 1
ATOM 706 N N . ARG A 1 88 ? 7.464 5.225 -16.511 1.00 72.38 88 ARG A N 1
ATOM 707 C CA . ARG A 1 88 ? 7.730 3.831 -16.888 1.00 72.38 88 ARG A CA 1
ATOM 708 C C . ARG A 1 88 ? 9.213 3.625 -17.166 1.00 72.38 88 ARG A C 1
ATOM 710 O O . ARG A 1 88 ? 9.745 4.134 -18.145 1.00 72.38 88 ARG A O 1
ATOM 717 N N . LEU A 1 89 ? 9.864 2.877 -16.279 1.00 72.38 89 LEU A N 1
ATOM 718 C CA . LEU A 1 89 ? 11.278 2.499 -16.392 1.00 72.38 89 LEU A CA 1
ATOM 719 C C . LEU A 1 89 ? 11.465 1.060 -16.891 1.00 72.38 89 LEU A C 1
ATOM 721 O O . LEU A 1 89 ? 12.588 0.563 -16.925 1.00 72.38 89 LEU A O 1
ATOM 725 N N . GLU A 1 90 ? 10.373 0.378 -17.240 1.00 69.25 90 GLU A N 1
ATOM 726 C CA . GLU A 1 90 ? 10.440 -0.957 -17.823 1.00 69.25 90 GLU A CA 1
ATOM 727 C C . GLU A 1 90 ? 11.177 -0.889 -19.167 1.00 69.25 90 GLU A C 1
ATOM 729 O O . GLU A 1 90 ? 10.898 0.008 -19.971 1.00 69.25 90 GLU A O 1
ATOM 734 N N . PRO A 1 91 ? 12.123 -1.806 -19.430 1.00 69.00 91 PRO A N 1
ATOM 735 C CA . PRO A 1 91 ? 12.752 -1.873 -20.737 1.00 69.00 91 PRO A CA 1
ATOM 736 C C . PRO A 1 91 ? 11.674 -2.116 -21.797 1.00 69.00 91 PRO A C 1
ATOM 738 O O . PRO A 1 91 ? 10.794 -2.961 -21.620 1.00 69.00 91 PRO A O 1
ATOM 741 N N . GLY A 1 92 ? 11.737 -1.364 -22.899 1.00 65.94 92 GLY A N 1
ATOM 742 C CA . GLY A 1 92 ? 10.837 -1.569 -24.030 1.00 65.94 92 GLY A CA 1
ATOM 743 C C . GLY A 1 92 ? 10.908 -3.020 -24.507 1.00 65.94 92 GLY A C 1
ATOM 744 O O . GLY A 1 92 ? 11.994 -3.599 -24.575 1.00 65.94 92 GLY A O 1
ATOM 745 N N . LEU A 1 93 ? 9.749 -3.614 -24.808 1.00 59.75 93 LEU A N 1
ATOM 746 C CA . LEU A 1 93 ? 9.660 -4.973 -25.343 1.00 59.75 93 LEU A CA 1
ATOM 747 C C . LEU A 1 93 ? 10.650 -5.135 -26.514 1.00 59.75 93 LEU A C 1
ATOM 749 O O . LEU A 1 93 ? 10.602 -4.324 -27.447 1.00 59.75 93 LEU A O 1
ATOM 753 N N . PRO A 1 94 ? 11.521 -6.162 -26.515 1.00 50.97 94 PRO A N 1
ATOM 754 C CA . PRO A 1 94 ? 12.402 -6.428 -27.645 1.00 50.97 94 PRO A CA 1
ATOM 755 C C . PRO A 1 94 ? 11.542 -6.867 -28.841 1.00 50.97 94 PRO A C 1
ATOM 757 O O . PRO A 1 94 ? 11.176 -8.033 -28.962 1.00 50.97 94 PRO A O 1
ATOM 760 N N . GLY A 1 95 ? 11.151 -5.916 -29.693 1.00 53.53 95 GLY A N 1
ATOM 761 C CA . GLY A 1 95 ? 10.285 -6.173 -30.850 1.00 53.53 95 GLY A CA 1
ATOM 762 C C . GLY A 1 95 ? 9.577 -4.956 -31.453 1.00 53.53 95 GLY A C 1
ATOM 763 O O . GLY A 1 95 ? 9.025 -5.071 -32.544 1.00 53.53 95 GLY A O 1
ATOM 764 N N . GLY A 1 96 ? 9.596 -3.792 -30.800 1.00 45.59 96 GLY A N 1
ATOM 765 C CA . GLY A 1 96 ? 9.149 -2.541 -31.415 1.00 45.59 96 GLY A CA 1
ATOM 766 C C . GLY A 1 96 ? 10.253 -1.953 -32.288 1.00 45.59 96 GLY A C 1
ATOM 767 O O . GLY A 1 96 ? 11.177 -1.340 -31.770 1.00 45.59 96 GLY A O 1
ATOM 768 N N . SER A 1 97 ? 10.171 -2.167 -33.597 1.00 45.12 97 SER A N 1
ATOM 769 C CA . SER A 1 97 ? 10.978 -1.484 -34.609 1.00 45.12 97 SER A CA 1
ATOM 770 C C . SER A 1 97 ? 10.993 0.037 -34.393 1.00 45.12 97 SER A C 1
ATOM 772 O O . SER A 1 97 ? 9.946 0.677 -34.510 1.00 45.12 97 SER A O 1
ATOM 774 N N . GLU A 1 98 ? 12.170 0.599 -34.120 1.00 41.16 98 GLU A N 1
ATOM 775 C CA . GLU A 1 98 ? 12.471 2.010 -34.384 1.00 41.16 98 GLU A CA 1
ATOM 776 C C . GLU A 1 98 ? 12.427 2.259 -35.904 1.00 41.16 98 GLU A C 1
ATOM 778 O O . GLU A 1 98 ? 12.958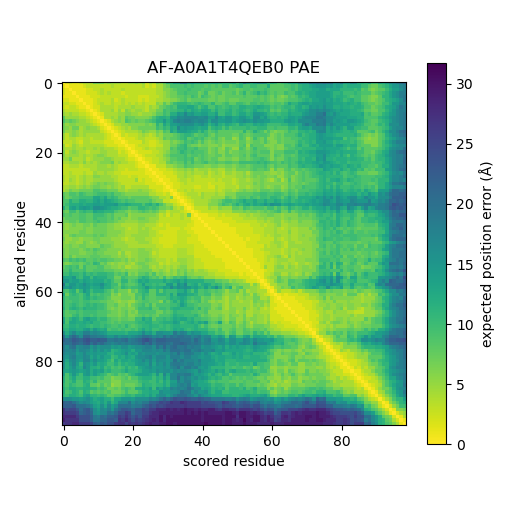 1.440 -36.665 1.00 41.16 98 GLU A O 1
ATOM 783 N N . PRO A 1 99 ? 11.815 3.355 -36.381 1.00 44.75 99 PRO A N 1
ATOM 784 C CA . PRO A 1 99 ? 12.327 4.073 -37.539 1.00 44.75 99 PRO A CA 1
ATOM 785 C C . PRO A 1 99 ? 13.516 4.971 -37.165 1.00 44.75 99 PRO A C 1
ATOM 787 O O . PRO A 1 99 ? 13.484 5.581 -36.071 1.00 44.75 99 PRO A O 1
#

Foldseek 3Di:
DLVVLQVPDPDNDPPDPQQCDPDPDYDDDDQDDDPPDCSVVVVVVVLLVVLVVCVVVVNHDLVSVLVVVPVVVPPPDDSVVSVVVDDDPDPPDVPDDDD